Protein AF-A0A0P7L016-F1 (afdb_monomer_lite)

Sequence (96 aa):
MDKYIKKSVLVMLLMSLLLIMGACGSKNEDTSQEQKGTNDEKESTTTETTRIVTDSVGREVEVPTDPQRVIVDWDLGHVLAVGVVPVFNNKGHWIW

Radius of gyration: 24.99 Å; chains: 1; bounding box: 53×46×58 Å

Structure (mmCIF, N/CA/C/O backbone):
data_AF-A0A0P7L016-F1
#
_entry.id   AF-A0A0P7L016-F1
#
loop_
_atom_site.group_PDB
_atom_site.id
_atom_site.type_symbol
_atom_site.label_atom_id
_atom_site.label_alt_id
_atom_site.label_comp_id
_atom_site.label_asym_id
_atom_site.label_entity_id
_atom_site.label_seq_id
_atom_site.pdbx_PDB_ins_code
_atom_site.Cartn_x
_atom_site.Cartn_y
_atom_site.Cartn_z
_atom_site.occupancy
_atom_site.B_iso_or_equiv
_atom_site.auth_seq_id
_atom_site.auth_comp_id
_atom_site.auth_asym_id
_atom_site.auth_atom_id
_atom_site.pdbx_PDB_model_num
ATOM 1 N N . MET A 1 1 ? 17.432 35.659 38.675 1.00 51.84 1 MET A N 1
ATOM 2 C CA . MET A 1 1 ? 16.572 36.013 37.518 1.00 51.84 1 MET A CA 1
ATOM 3 C C . MET A 1 1 ? 15.967 34.771 36.849 1.00 51.84 1 MET A C 1
ATOM 5 O O . MET A 1 1 ? 14.937 34.872 36.194 1.00 51.84 1 MET A O 1
ATOM 9 N N . ASP A 1 2 ? 16.482 33.578 37.152 1.00 55.28 2 ASP A N 1
ATOM 10 C CA . ASP A 1 2 ? 16.073 32.287 36.565 1.00 55.28 2 ASP A CA 1
ATOM 11 C C . ASP A 1 2 ? 14.667 31.826 36.967 1.00 55.28 2 ASP A C 1
ATOM 13 O O . ASP A 1 2 ? 14.003 31.092 36.241 1.00 55.28 2 ASP A O 1
ATOM 17 N N . LYS A 1 3 ? 14.172 32.277 38.125 1.00 57.00 3 LYS A N 1
ATOM 18 C CA . LYS A 1 3 ? 12.843 31.912 38.644 1.00 57.00 3 LYS A CA 1
ATOM 19 C C . LYS A 1 3 ? 11.704 32.540 37.829 1.00 57.00 3 LYS A C 1
ATOM 21 O O . LYS A 1 3 ? 10.645 31.935 37.696 1.00 57.00 3 LYS A O 1
ATOM 26 N N . TYR A 1 4 ? 11.939 33.725 37.261 1.00 62.44 4 TYR A N 1
ATOM 27 C CA . TYR A 1 4 ? 10.982 34.438 36.410 1.00 62.44 4 TYR A CA 1
ATOM 28 C C . TYR A 1 4 ? 11.032 33.928 34.967 1.00 62.44 4 TYR A C 1
ATOM 30 O O . TYR A 1 4 ? 9.989 33.790 34.339 1.00 62.44 4 TYR A O 1
ATOM 38 N N . ILE A 1 5 ? 12.218 33.536 34.489 1.00 71.50 5 ILE A N 1
ATOM 39 C CA . ILE A 1 5 ? 12.406 32.907 33.173 1.00 71.50 5 ILE A CA 1
ATOM 40 C C . ILE A 1 5 ? 11.719 31.535 33.134 1.00 71.50 5 ILE A C 1
ATOM 42 O O . ILE A 1 5 ? 10.977 31.264 32.200 1.00 71.50 5 ILE A O 1
ATOM 46 N N . LYS A 1 6 ? 11.846 30.709 34.185 1.00 63.91 6 LYS A N 1
ATOM 47 C CA . LYS A 1 6 ? 11.133 29.418 34.284 1.00 63.91 6 LYS A CA 1
ATOM 48 C C . LYS A 1 6 ? 9.608 29.577 34.288 1.00 63.91 6 LYS A C 1
ATOM 50 O O . LYS A 1 6 ? 8.918 28.789 33.652 1.00 63.91 6 LYS A O 1
ATOM 55 N N . LYS A 1 7 ? 9.079 30.607 34.966 1.00 71.19 7 LYS A N 1
ATOM 56 C CA . LYS A 1 7 ? 7.642 30.934 34.932 1.00 71.19 7 LYS A CA 1
ATOM 57 C C . LYS A 1 7 ? 7.204 31.455 33.559 1.00 71.19 7 LYS A C 1
ATOM 59 O O . LYS A 1 7 ? 6.139 31.074 33.099 1.00 71.19 7 LYS A O 1
ATOM 64 N N . SER A 1 8 ? 8.033 32.263 32.899 1.00 74.00 8 SER A N 1
ATOM 65 C CA . SER A 1 8 ? 7.769 32.780 31.550 1.00 74.00 8 SER A CA 1
ATOM 66 C C . SER A 1 8 ? 7.750 31.661 30.500 1.00 74.00 8 SER A C 1
ATOM 68 O O . SER A 1 8 ? 6.814 31.570 29.713 1.00 74.00 8 SER A O 1
ATOM 70 N N . VAL A 1 9 ? 8.712 30.733 30.560 1.00 78.00 9 VAL A N 1
ATOM 71 C CA . VAL A 1 9 ? 8.767 29.550 29.682 1.00 78.00 9 VAL A CA 1
ATOM 72 C C . VAL A 1 9 ? 7.568 28.628 29.920 1.00 78.00 9 VAL A C 1
ATOM 74 O O . VAL A 1 9 ? 6.970 28.146 28.961 1.00 78.00 9 VAL A O 1
ATOM 77 N N . LEU A 1 10 ? 7.163 28.428 31.179 1.00 77.75 10 LEU A N 1
ATOM 78 C CA . LEU A 1 10 ? 5.996 27.609 31.513 1.00 77.75 10 LEU A CA 1
ATOM 79 C C . LEU A 1 10 ? 4.681 28.235 31.018 1.00 77.75 10 LEU A C 1
ATOM 81 O O . LEU A 1 10 ? 3.813 27.514 30.540 1.00 77.75 10 LEU A O 1
ATOM 85 N N . VAL A 1 11 ? 4.548 29.565 31.065 1.00 80.19 11 VAL A N 1
ATOM 86 C CA . VAL A 1 11 ? 3.377 30.279 30.522 1.00 80.19 11 VAL A CA 1
ATOM 87 C C . VAL A 1 11 ? 3.356 30.244 28.989 1.00 80.19 11 VAL A C 1
ATOM 89 O O . VAL A 1 11 ? 2.292 30.058 28.400 1.00 80.19 11 VAL A O 1
ATOM 92 N N . MET A 1 12 ? 4.514 30.359 28.333 1.00 78.38 12 MET A N 1
ATOM 93 C CA . MET A 1 12 ? 4.598 30.305 26.869 1.00 78.38 12 MET A CA 1
ATOM 94 C C . MET A 1 12 ? 4.255 28.911 26.317 1.00 78.38 12 MET A C 1
ATOM 96 O O . MET A 1 12 ? 3.544 28.805 25.320 1.00 78.38 12 MET A O 1
ATOM 100 N N . LEU A 1 13 ? 4.697 27.848 27.001 1.00 77.88 13 LEU A N 1
ATOM 101 C CA . LEU A 1 13 ? 4.381 26.457 26.652 1.00 77.88 13 LEU A CA 1
ATOM 102 C C . LEU A 1 13 ? 2.892 26.120 26.858 1.00 77.88 13 LEU A C 1
ATOM 104 O O . LEU A 1 13 ? 2.321 25.312 26.133 1.00 77.88 13 LEU A O 1
ATOM 108 N N . LEU A 1 14 ? 2.244 26.747 27.840 1.00 76.88 14 LEU A N 1
ATOM 109 C CA . LEU A 1 14 ? 0.820 26.539 28.108 1.00 76.88 14 LEU A CA 1
ATOM 110 C C . LEU A 1 14 ? -0.062 27.248 27.064 1.00 76.88 14 LEU A C 1
ATOM 112 O O . LEU A 1 14 ? -1.118 26.737 26.700 1.00 76.88 14 LEU A O 1
ATOM 116 N N . MET A 1 15 ? 0.401 28.380 26.521 1.00 72.50 15 MET A N 1
ATOM 117 C CA . MET A 1 15 ? -0.257 29.069 25.404 1.00 72.50 15 MET A CA 1
ATOM 118 C C . MET A 1 15 ? -0.156 28.296 24.086 1.00 72.50 15 MET A C 1
ATOM 120 O O . MET A 1 15 ? -1.153 28.190 23.373 1.00 72.50 15 MET A O 1
ATOM 124 N N . SER A 1 16 ? 1.003 27.711 23.764 1.00 70.06 16 SER A N 1
ATOM 125 C CA . SER A 1 16 ? 1.154 26.906 22.541 1.00 70.06 16 SER A CA 1
ATOM 126 C C . SER A 1 16 ? 0.286 25.643 22.552 1.00 70.06 16 SER A C 1
ATOM 128 O O . SER A 1 16 ? -0.192 25.228 21.497 1.00 70.06 16 SER A O 1
ATOM 130 N N . LEU A 1 17 ? 0.007 25.079 23.732 1.00 67.62 17 LEU A N 1
ATOM 131 C CA . LEU A 1 17 ? -0.869 23.915 23.887 1.00 67.62 17 LEU A CA 1
ATOM 132 C C . LEU A 1 17 ? -2.351 24.209 23.587 1.00 67.62 17 LEU A C 1
ATOM 134 O O . LEU A 1 17 ? -3.077 23.316 23.168 1.00 67.62 17 LEU A O 1
ATOM 138 N N . LEU A 1 18 ? -2.811 25.452 23.756 1.00 66.44 18 LEU A N 1
ATOM 139 C CA . LEU A 1 18 ? -4.193 25.840 23.435 1.00 66.44 18 LEU A CA 1
ATOM 140 C C . LEU A 1 18 ? -4.407 26.043 21.926 1.00 66.44 18 LEU A C 1
ATOM 142 O O . LEU A 1 18 ? -5.509 25.831 21.425 1.00 66.44 18 LEU A O 1
ATOM 146 N N . LEU A 1 19 ? -3.351 26.408 21.192 1.00 64.62 19 LEU A N 1
ATOM 147 C CA . LEU A 1 19 ? -3.399 26.626 19.741 1.00 64.62 19 LEU A CA 1
ATOM 148 C C . LEU A 1 19 ? -3.553 25.318 18.947 1.00 64.62 19 LEU A C 1
ATOM 150 O O . LEU A 1 19 ? -4.190 25.317 17.897 1.00 64.62 19 LEU A O 1
ATOM 154 N N . ILE A 1 20 ? -3.031 24.199 19.456 1.00 65.88 20 ILE A N 1
ATOM 155 C CA . ILE A 1 20 ? -3.142 22.885 18.797 1.00 65.88 20 ILE A CA 1
ATOM 156 C C . ILE A 1 20 ? -4.537 22.245 18.921 1.00 65.88 20 ILE A C 1
ATOM 158 O O . ILE A 1 20 ? -4.893 21.441 18.063 1.00 65.88 20 ILE A O 1
ATOM 162 N N . MET A 1 21 ? -5.370 22.631 19.900 1.00 59.84 21 MET A N 1
ATOM 163 C CA . MET A 1 21 ? -6.765 22.155 19.976 1.00 59.84 21 MET A CA 1
ATOM 164 C C . MET A 1 21 ? -7.693 22.812 18.937 1.00 59.84 21 MET A C 1
ATOM 166 O O . MET A 1 21 ? -8.707 22.221 18.578 1.00 59.84 21 MET A O 1
ATOM 170 N N . GLY A 1 22 ? -7.368 24.008 18.432 1.00 58.66 22 GLY A N 1
ATOM 171 C CA . GLY A 1 22 ? -8.227 24.754 17.499 1.00 58.66 22 GLY A CA 1
ATOM 172 C C . GLY A 1 22 ? -8.188 24.274 16.042 1.00 58.66 22 GLY A C 1
ATOM 173 O O . GLY A 1 22 ? -8.971 24.758 15.231 1.00 58.66 22 GLY A O 1
ATOM 174 N N . ALA A 1 23 ? -7.289 23.343 15.700 1.00 53.38 23 ALA A N 1
ATOM 175 C CA . ALA A 1 23 ? -7.100 22.851 14.330 1.00 53.38 23 ALA A CA 1
ATOM 176 C C . ALA A 1 23 ? -7.567 21.399 14.109 1.00 53.38 23 ALA A C 1
ATOM 178 O O . ALA A 1 23 ? -7.594 20.938 12.971 1.00 53.38 23 ALA A O 1
ATOM 179 N N . CYS A 1 24 ? -7.995 20.687 15.159 1.00 61.88 24 CYS A N 1
ATOM 180 C CA . CYS A 1 24 ? -8.669 19.391 15.031 1.00 61.88 24 CYS A CA 1
ATOM 181 C C . CYS A 1 24 ? -10.191 19.594 15.113 1.00 61.88 24 CYS A C 1
ATOM 183 O O . CYS A 1 24 ? -10.865 19.136 16.030 1.00 61.88 24 CYS A O 1
ATOM 185 N N . GLY A 1 25 ? -10.713 20.382 14.175 1.00 51.72 25 GLY A N 1
ATOM 186 C CA . GLY A 1 25 ? -12.135 20.655 13.997 1.00 51.72 25 GLY A CA 1
ATOM 187 C C . GLY A 1 25 ? -12.483 20.457 12.533 1.00 51.72 25 GLY A C 1
ATOM 188 O O . GLY A 1 25 ? -12.600 21.413 11.773 1.00 51.72 25 GLY A O 1
ATOM 189 N N . SER A 1 26 ? -12.560 19.199 12.115 1.00 48.53 26 SER A N 1
ATOM 190 C CA . SER A 1 26 ? -13.072 18.838 10.803 1.00 48.53 26 SER A CA 1
ATOM 191 C C . SER A 1 26 ? -14.566 19.139 10.709 1.00 48.53 26 SER A C 1
ATOM 193 O O . SER A 1 26 ? -15.316 18.791 11.620 1.00 48.53 26 SER A O 1
ATOM 195 N N . LYS A 1 27 ? -14.954 19.592 9.512 1.00 44.06 27 LYS A N 1
ATOM 196 C CA . LYS A 1 27 ? -16.224 19.298 8.834 1.00 44.06 27 LYS A CA 1
ATOM 197 C C . LYS A 1 27 ? -17.286 20.403 8.885 1.00 44.06 27 LYS A C 1
ATOM 199 O O . LYS A 1 27 ? -18.181 20.424 9.717 1.00 44.06 27 LYS A O 1
ATOM 204 N N . ASN A 1 28 ? -17.180 21.293 7.899 1.00 47.16 28 ASN A N 1
ATOM 205 C CA . ASN A 1 28 ? -18.319 21.996 7.326 1.00 47.16 28 ASN A CA 1
ATOM 206 C C . ASN A 1 28 ? -19.004 21.011 6.362 1.00 47.16 28 ASN A C 1
ATOM 208 O O . ASN A 1 28 ? -18.472 20.746 5.285 1.00 47.16 28 ASN A O 1
ATOM 212 N N . GLU A 1 29 ? -20.113 20.412 6.782 1.00 40.72 29 GLU A N 1
ATOM 213 C CA . GLU A 1 29 ? -21.060 19.746 5.889 1.00 40.72 29 GLU A CA 1
ATOM 214 C C . GLU A 1 29 ? -22.447 20.326 6.152 1.00 40.72 29 GLU A C 1
ATOM 216 O O . GLU A 1 29 ? -22.829 20.611 7.289 1.00 40.72 29 GLU A O 1
ATOM 221 N N . ASP A 1 30 ? -23.127 20.550 5.037 1.00 40.03 30 ASP A N 1
ATOM 222 C CA . ASP A 1 30 ? -24.411 21.195 4.876 1.00 40.03 30 ASP A CA 1
ATOM 223 C C . ASP A 1 30 ? -25.525 20.684 5.794 1.00 40.03 30 ASP A C 1
ATOM 225 O O . ASP A 1 30 ? -25.611 19.533 6.217 1.00 40.03 30 ASP A O 1
ATOM 229 N N . THR A 1 31 ? -26.452 21.608 6.003 1.00 41.59 31 THR A N 1
ATOM 230 C CA . THR A 1 31 ? -27.798 21.408 6.533 1.00 41.59 31 THR A CA 1
ATOM 231 C C . THR A 1 31 ? -28.512 20.226 5.865 1.00 41.59 31 THR A C 1
ATOM 233 O O . THR A 1 31 ? -28.675 20.239 4.648 1.00 41.59 31 THR A O 1
ATOM 236 N N . SER A 1 32 ? -29.053 19.284 6.653 1.00 36.00 32 SER A N 1
ATOM 237 C CA . SER A 1 32 ? -30.486 18.904 6.619 1.00 36.00 32 SER A CA 1
ATOM 238 C C . SER A 1 32 ? -30.853 17.760 7.582 1.00 36.00 32 SER A C 1
ATOM 240 O O . SER A 1 32 ? -30.361 16.647 7.470 1.00 36.00 32 SER A O 1
ATOM 242 N N . GLN A 1 33 ? -31.788 18.088 8.481 1.00 38.41 33 GLN A N 1
ATOM 24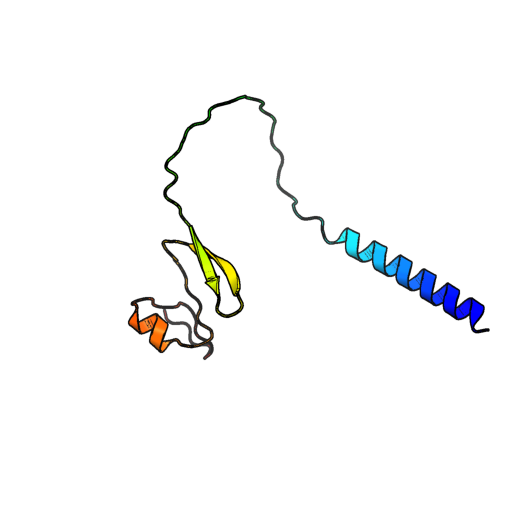3 C CA . GLN A 1 33 ? -32.942 17.303 8.955 1.00 38.41 33 GLN A CA 1
ATOM 244 C C . GLN A 1 33 ? -32.770 15.859 9.480 1.00 38.41 33 GLN A C 1
ATOM 246 O O . GLN A 1 33 ? -32.674 14.884 8.747 1.00 38.41 33 GLN A O 1
ATOM 251 N N . GLU A 1 34 ? -32.888 15.767 10.806 1.00 42.72 34 GLU A N 1
ATOM 252 C CA . GLU A 1 34 ? -33.749 14.869 11.594 1.00 42.72 34 GLU A CA 1
ATOM 253 C C . GLU A 1 34 ? -34.551 13.775 10.854 1.00 42.72 34 GLU A C 1
ATOM 255 O O . GLU A 1 34 ? -35.503 14.079 10.141 1.00 42.72 34 GLU A O 1
ATOM 260 N N . GLN A 1 35 ? -34.285 12.498 11.176 1.00 35.78 35 GLN A N 1
ATOM 261 C CA . GLN A 1 35 ? -35.354 11.540 11.491 1.00 35.78 35 GLN A CA 1
ATOM 262 C C . GLN A 1 35 ? -34.853 10.350 12.332 1.00 35.78 35 GLN A C 1
ATOM 264 O O . GLN A 1 35 ? -33.859 9.696 12.032 1.00 35.78 35 GLN A O 1
ATOM 269 N N . LYS A 1 36 ? -35.601 10.080 13.401 1.00 45.12 36 LYS A N 1
ATOM 270 C CA . LYS A 1 36 ? -35.481 8.983 14.368 1.00 45.12 36 LYS A CA 1
ATOM 271 C C . LYS A 1 36 ? -36.176 7.710 13.846 1.00 45.12 36 LYS A C 1
ATOM 273 O O . LYS A 1 36 ? -37.316 7.795 13.406 1.00 45.12 36 LYS A O 1
ATOM 278 N N . GLY A 1 37 ? -35.552 6.538 14.013 1.00 34.22 37 GLY A N 1
ATOM 279 C CA . GLY A 1 37 ? -36.161 5.196 13.864 1.00 34.22 37 GLY A CA 1
ATOM 280 C C . GLY A 1 37 ? -35.079 4.106 13.927 1.00 34.22 37 GLY A C 1
ATOM 281 O O . GLY A 1 37 ? -34.225 4.067 13.058 1.00 34.22 37 GLY A O 1
ATOM 282 N N . THR A 1 38 ? -34.835 3.475 15.084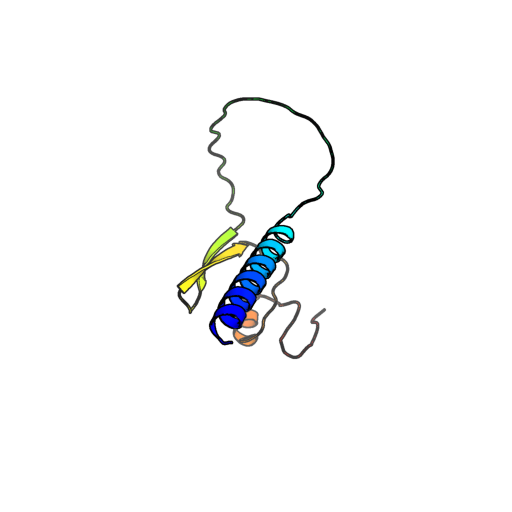 1.00 36.53 38 THR A N 1
ATOM 283 C CA . THR A 1 38 ? -35.347 2.156 15.542 1.00 36.53 38 THR A CA 1
ATOM 284 C C . THR A 1 38 ? -35.093 0.983 14.586 1.00 36.53 38 THR A C 1
ATOM 286 O O . THR A 1 38 ? -35.700 0.926 13.528 1.00 36.53 38 THR A O 1
ATOM 289 N N . ASN A 1 39 ? -34.238 0.067 15.070 1.00 47.50 39 ASN A N 1
ATOM 290 C CA . ASN A 1 39 ? -34.077 -1.366 14.791 1.00 47.50 39 ASN A CA 1
ATOM 291 C C . ASN A 1 39 ? -34.450 -1.897 13.403 1.00 47.50 39 ASN A C 1
ATOM 293 O O . ASN A 1 39 ? -35.625 -2.056 13.107 1.00 47.50 39 ASN A O 1
ATOM 297 N N . ASP A 1 40 ? -33.436 -2.393 12.694 1.00 36.88 40 ASP A N 1
ATOM 298 C CA . ASP A 1 40 ? -33.481 -3.754 12.160 1.00 36.88 40 ASP A CA 1
ATOM 299 C C . ASP A 1 40 ? -32.052 -4.296 12.025 1.00 36.88 40 ASP A C 1
ATOM 301 O O . ASP A 1 40 ? -31.230 -3.795 11.254 1.00 36.88 40 ASP A O 1
ATOM 305 N N . GLU A 1 41 ? -31.760 -5.321 12.824 1.00 51.72 41 GLU A N 1
ATOM 306 C CA . GLU A 1 41 ? -30.617 -6.216 12.679 1.00 51.72 41 GLU A CA 1
ATOM 307 C C . GLU A 1 41 ? -30.840 -7.028 11.403 1.00 51.72 41 GLU A C 1
ATOM 309 O O . GLU A 1 41 ? -31.380 -8.131 11.402 1.00 51.72 41 GLU A O 1
ATOM 314 N N . LYS A 1 42 ? -30.489 -6.421 10.271 1.00 39.78 42 LYS A N 1
ATOM 315 C CA . LYS A 1 42 ? -30.361 -7.128 9.009 1.00 39.78 42 LYS A CA 1
ATOM 316 C C . LYS A 1 42 ? -28.899 -7.503 8.880 1.00 39.78 42 LYS A C 1
ATOM 318 O O . LYS A 1 42 ? -28.069 -6.651 8.565 1.00 39.78 42 LYS A O 1
ATOM 323 N N . GLU A 1 43 ? -28.611 -8.778 9.124 1.00 49.75 43 GLU A N 1
ATOM 324 C CA . GLU A 1 43 ? -27.418 -9.470 8.644 1.00 49.75 43 GLU A CA 1
ATOM 325 C C . GLU A 1 43 ? -27.387 -9.330 7.114 1.00 49.75 43 GLU A C 1
ATOM 327 O O . GLU A 1 43 ? -27.870 -10.153 6.340 1.00 49.75 43 GLU A O 1
ATOM 332 N N . SER A 1 44 ? -26.921 -8.168 6.673 1.00 40.75 44 SER A N 1
ATOM 333 C CA . SER A 1 44 ? -26.513 -7.928 5.312 1.00 40.75 44 SER A CA 1
ATOM 334 C C . SER A 1 44 ? -25.203 -8.675 5.190 1.00 40.75 44 SER A C 1
ATOM 336 O O . SER A 1 44 ? -24.220 -8.303 5.831 1.00 40.75 44 SER A O 1
ATOM 338 N N . THR A 1 45 ? -25.181 -9.731 4.380 1.00 48.72 45 THR A N 1
ATOM 339 C CA . THR A 1 45 ? -23.947 -10.219 3.767 1.00 48.72 45 THR A CA 1
ATOM 340 C C . THR A 1 45 ? -23.411 -9.085 2.895 1.00 48.72 45 THR A C 1
ATOM 342 O O . THR A 1 45 ? -23.577 -9.059 1.677 1.00 48.72 45 THR A O 1
ATOM 345 N N . THR A 1 46 ? -22.854 -8.072 3.549 1.00 54.09 46 THR A N 1
ATOM 346 C CA . THR A 1 46 ? -22.137 -6.981 2.925 1.00 54.09 46 THR A CA 1
ATOM 347 C C . THR A 1 46 ? -20.920 -7.649 2.333 1.00 54.09 46 THR A C 1
ATOM 349 O O . THR A 1 46 ? -20.062 -8.141 3.058 1.00 54.09 46 THR A O 1
ATOM 352 N N . THR A 1 47 ? -20.904 -7.773 1.010 1.00 61.75 47 THR A N 1
ATOM 353 C CA . THR A 1 47 ? -19.709 -8.177 0.281 1.00 61.75 47 THR A CA 1
ATOM 354 C C . THR A 1 47 ? -18.593 -7.260 0.760 1.00 61.75 47 THR A C 1
ATOM 356 O O . THR A 1 47 ? -18.668 -6.057 0.516 1.00 61.75 47 THR A O 1
ATOM 359 N N . GLU A 1 48 ? -17.642 -7.790 1.533 1.00 65.25 48 GLU A N 1
ATOM 360 C CA . GLU A 1 48 ? -16.594 -6.967 2.126 1.00 65.25 48 GLU A CA 1
ATOM 361 C C . GLU A 1 48 ? -15.810 -6.302 0.990 1.00 65.25 48 GLU A C 1
ATOM 363 O O . GLU A 1 48 ? -15.086 -6.932 0.212 1.00 65.25 48 GLU A O 1
ATOM 368 N N . THR A 1 49 ? -16.036 -5.000 0.836 1.00 85.88 49 THR A N 1
ATOM 369 C CA . THR A 1 4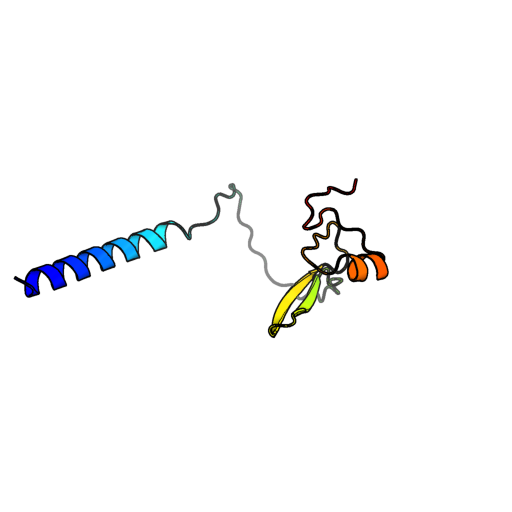9 ? -15.403 -4.156 -0.183 1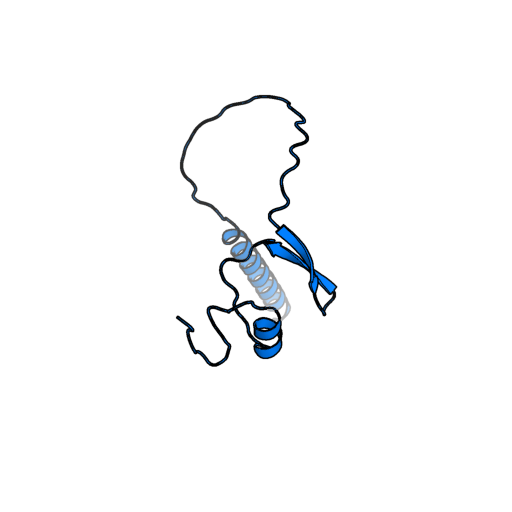.00 85.88 49 THR A CA 1
ATOM 370 C C . THR A 1 49 ? -13.922 -3.938 0.092 1.00 85.88 49 THR A C 1
ATOM 372 O O . THR A 1 49 ? -13.194 -3.440 -0.769 1.00 85.88 49 THR A O 1
ATOM 375 N N . THR A 1 50 ? -13.476 -4.312 1.285 1.00 92.25 50 THR A N 1
ATOM 376 C CA . THR A 1 50 ? -12.135 -4.122 1.805 1.00 92.25 50 THR A CA 1
ATOM 377 C C . THR A 1 50 ? -11.706 -5.351 2.600 1.00 92.25 50 THR A C 1
ATOM 379 O O . THR A 1 50 ? -12.526 -6.114 3.096 1.00 92.25 50 THR A O 1
ATOM 382 N N . ARG A 1 51 ? -10.395 -5.555 2.700 1.00 93.06 51 ARG A N 1
ATOM 383 C CA . ARG A 1 51 ? -9.751 -6.612 3.480 1.00 93.06 51 ARG A CA 1
ATOM 384 C C . ARG A 1 51 ? -8.657 -6.009 4.347 1.00 93.06 51 ARG A C 1
ATOM 386 O O . ARG A 1 51 ? -7.947 -5.110 3.900 1.00 93.06 51 ARG A O 1
ATOM 393 N N . ILE A 1 52 ? -8.475 -6.531 5.554 1.00 95.00 52 ILE A N 1
ATOM 394 C CA . ILE A 1 52 ? -7.359 -6.136 6.416 1.00 95.00 52 ILE A CA 1
ATOM 395 C C . ILE A 1 52 ? -6.115 -6.947 6.046 1.00 95.00 52 ILE A C 1
ATOM 397 O O . ILE A 1 52 ? -6.161 -8.172 5.929 1.00 95.00 52 ILE A O 1
ATOM 401 N N . VAL A 1 53 ? -4.996 -6.257 5.850 1.00 93.94 53 VAL A N 1
ATOM 402 C CA . VAL A 1 53 ? -3.683 -6.844 5.574 1.00 93.94 53 VAL A CA 1
ATOM 403 C C . VAL A 1 53 ? -2.688 -6.308 6.595 1.00 93.94 53 VAL A C 1
ATOM 405 O O . VAL A 1 53 ? -2.613 -5.102 6.815 1.00 93.94 53 VAL A O 1
ATOM 408 N N . THR A 1 54 ? -1.900 -7.191 7.200 1.00 96.38 54 THR A N 1
ATOM 409 C CA . THR A 1 54 ? -0.775 -6.792 8.050 1.00 96.38 54 THR A CA 1
ATOM 410 C C . THR A 1 54 ? 0.452 -6.513 7.186 1.00 96.38 54 THR A C 1
ATOM 412 O O . THR A 1 54 ? 0.860 -7.362 6.392 1.00 96.38 54 THR A O 1
ATOM 415 N N . ASP A 1 55 ? 1.039 -5.326 7.321 1.00 92.81 55 ASP A N 1
ATOM 416 C CA . ASP A 1 55 ? 2.257 -4.958 6.602 1.00 92.81 55 ASP A CA 1
ATOM 417 C C . ASP A 1 55 ? 3.524 -5.582 7.217 1.00 92.81 55 ASP A C 1
ATOM 419 O O . ASP A 1 55 ? 3.496 -6.235 8.262 1.00 92.81 55 ASP A O 1
ATOM 423 N N . SER A 1 56 ? 4.673 -5.368 6.571 1.00 91.81 56 SER A N 1
ATOM 424 C CA . SER A 1 56 ? 5.965 -5.907 7.021 1.00 91.81 56 SER A CA 1
ATOM 425 C C . SER A 1 56 ? 6.441 -5.365 8.375 1.00 91.81 56 SER A C 1
ATOM 427 O O . SER A 1 56 ? 7.356 -5.936 8.967 1.00 91.81 56 SER A O 1
ATOM 429 N N . VAL A 1 57 ? 5.838 -4.282 8.870 1.00 95.88 57 VAL A N 1
ATOM 430 C CA . VAL A 1 57 ? 6.154 -3.641 10.155 1.00 95.88 57 VAL A CA 1
ATOM 431 C C . VAL A 1 57 ? 5.096 -3.991 11.219 1.00 95.88 57 VAL A C 1
ATOM 433 O O . VAL A 1 57 ? 5.191 -3.542 12.359 1.00 95.88 57 VAL A O 1
ATOM 436 N N . GLY A 1 58 ? 4.109 -4.833 10.888 1.00 95.56 58 GLY A N 1
ATOM 437 C CA . GLY A 1 58 ? 3.077 -5.303 11.813 1.00 95.56 58 GLY A CA 1
ATOM 438 C C . GLY A 1 58 ? 1.861 -4.383 11.941 1.00 95.56 58 GLY A C 1
ATOM 439 O O . GLY A 1 58 ? 1.093 -4.530 12.890 1.00 95.56 58 GLY A O 1
ATOM 440 N N . ARG A 1 59 ? 1.672 -3.423 11.030 1.00 96.12 59 ARG A N 1
ATOM 441 C CA . ARG A 1 59 ? 0.497 -2.539 11.023 1.00 96.12 59 ARG A CA 1
ATOM 442 C C . ARG A 1 59 ? -0.635 -3.171 10.229 1.00 96.12 59 ARG A C 1
ATOM 444 O O . ARG A 1 59 ? -0.406 -3.696 9.145 1.00 96.12 59 ARG A O 1
ATOM 451 N N . GLU A 1 60 ? -1.853 -3.064 10.736 1.00 97.19 60 GLU A N 1
ATOM 452 C CA . GLU A 1 60 ? -3.058 -3.457 10.009 1.00 97.19 60 GLU A CA 1
ATOM 453 C C . GLU A 1 60 ? -3.491 -2.334 9.065 1.00 97.19 60 GLU A C 1
ATOM 455 O O . GLU A 1 60 ? -3.620 -1.176 9.468 1.00 97.19 60 GLU A O 1
ATOM 460 N N . VAL A 1 61 ? -3.686 -2.676 7.794 1.00 94.56 61 VAL A N 1
ATOM 461 C CA . VAL A 1 61 ? -4.083 -1.744 6.740 1.00 94.56 61 VAL A CA 1
ATOM 462 C C . VAL A 1 61 ? -5.300 -2.301 6.024 1.00 94.56 61 VAL A C 1
ATOM 464 O O . VAL A 1 61 ? -5.314 -3.452 5.595 1.00 94.56 61 VAL A O 1
ATOM 467 N N . GLU A 1 62 ? -6.317 -1.464 5.873 1.00 94.56 62 GLU A N 1
ATOM 468 C CA . GLU A 1 62 ? -7.502 -1.781 5.092 1.00 94.56 62 GLU A CA 1
ATOM 469 C C . GLU A 1 62 ? -7.224 -1.562 3.598 1.00 94.56 62 GLU A C 1
ATOM 471 O O . GLU A 1 62 ? -6.835 -0.475 3.166 1.00 94.56 62 GLU A O 1
ATOM 476 N N . VAL A 1 63 ? -7.396 -2.614 2.802 1.00 93.31 63 VAL A N 1
ATOM 477 C CA . VAL A 1 63 ? -7.111 -2.639 1.365 1.00 93.31 63 VAL A CA 1
ATOM 478 C C . VAL A 1 63 ? -8.388 -2.998 0.609 1.00 93.31 63 VAL A C 1
ATOM 480 O O . VAL A 1 63 ? -8.970 -4.039 0.898 1.00 93.31 63 VAL A O 1
ATOM 483 N N . PRO A 1 64 ? -8.825 -2.210 -0.385 1.00 92.38 64 PRO A N 1
ATOM 484 C CA . PRO A 1 64 ? -9.973 -2.562 -1.216 1.00 92.38 64 PRO A CA 1
ATOM 485 C C . PRO A 1 64 ? -9.799 -3.909 -1.925 1.00 92.38 64 PRO A C 1
ATOM 487 O O . PRO A 1 64 ? -8.712 -4.224 -2.415 1.00 92.38 64 PRO A O 1
ATOM 490 N N . THR A 1 65 ? -10.879 -4.684 -2.018 1.00 91.25 65 THR A N 1
ATOM 491 C CA . THR A 1 65 ? -10.896 -5.968 -2.739 1.00 91.25 65 THR A CA 1
ATOM 492 C C . THR A 1 65 ? -10.682 -5.767 -4.246 1.00 91.25 65 THR A C 1
ATOM 494 O O . THR A 1 65 ? -10.043 -6.599 -4.885 1.00 91.25 65 THR A O 1
ATOM 497 N N . ASP A 1 66 ? -11.145 -4.634 -4.789 1.00 90.12 66 ASP A N 1
ATOM 498 C CA . ASP A 1 66 ? -10.961 -4.225 -6.188 1.00 90.12 66 ASP A CA 1
ATOM 499 C C . ASP A 1 66 ? -10.353 -2.803 -6.294 1.00 90.12 66 ASP A C 1
ATOM 501 O O . ASP A 1 66 ? -11.076 -1.798 -6.296 1.00 90.12 66 ASP A O 1
ATOM 505 N N . PRO A 1 67 ? -9.012 -2.671 -6.311 1.00 88.81 67 PRO A N 1
ATOM 506 C CA . PRO A 1 67 ? -8.346 -1.373 -6.351 1.00 88.81 67 PRO A CA 1
ATOM 507 C C . PRO A 1 67 ? -8.357 -0.759 -7.761 1.00 88.81 67 PRO A C 1
ATOM 509 O O . PRO A 1 67 ? -7.707 -1.246 -8.678 1.00 88.81 67 PRO A O 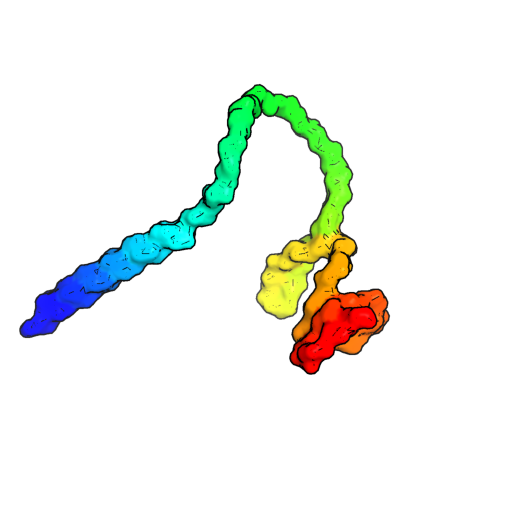1
ATOM 512 N N . GLN A 1 68 ? -9.009 0.398 -7.908 1.00 90.00 68 GLN A N 1
ATOM 513 C CA . GLN A 1 68 ? -9.098 1.121 -9.189 1.00 90.00 68 GLN A CA 1
ATOM 514 C C . GLN A 1 68 ? -7.814 1.866 -9.578 1.00 90.00 68 GLN A C 1
ATOM 516 O O . GLN A 1 68 ? -7.589 2.183 -10.744 1.00 90.00 68 GLN A O 1
ATOM 521 N N . ARG A 1 69 ? -6.984 2.220 -8.592 1.00 89.00 69 ARG A N 1
ATOM 522 C CA . ARG A 1 69 ? -5.728 2.944 -8.803 1.00 89.00 69 ARG A CA 1
ATOM 523 C C . ARG A 1 69 ? -4.692 2.467 -7.807 1.00 89.00 69 ARG A C 1
ATOM 525 O O . ARG A 1 69 ? -4.903 2.568 -6.601 1.00 89.00 69 ARG A O 1
ATOM 532 N N . VAL A 1 70 ? -3.561 2.007 -8.325 1.00 89.81 70 VAL A N 1
ATOM 533 C CA . VAL A 1 70 ? -2.434 1.535 -7.521 1.00 89.81 70 VAL A CA 1
ATOM 534 C C . VAL A 1 70 ? -1.234 2.434 -7.787 1.00 89.81 70 VAL A C 1
ATOM 536 O O . VAL A 1 70 ? -0.924 2.751 -8.936 1.00 89.81 70 VAL A O 1
ATOM 539 N N . ILE A 1 71 ? -0.586 2.878 -6.714 1.00 90.12 71 ILE A N 1
ATOM 540 C CA . ILE A 1 71 ? 0.647 3.665 -6.752 1.00 90.12 71 ILE A CA 1
ATOM 541 C C . ILE A 1 71 ? 1.731 2.809 -6.117 1.00 90.12 71 ILE A C 1
ATOM 543 O O . ILE A 1 71 ? 1.519 2.246 -5.043 1.00 90.12 71 ILE A O 1
ATOM 547 N N . VAL A 1 72 ? 2.876 2.706 -6.784 1.00 90.19 72 VAL A N 1
ATOM 548 C CA . VAL A 1 72 ? 3.966 1.838 -6.341 1.00 90.19 72 VAL A CA 1
ATOM 549 C C . VAL A 1 72 ? 5.220 2.671 -6.155 1.00 90.19 72 VAL A C 1
ATOM 551 O O . VAL A 1 72 ? 5.735 3.261 -7.107 1.00 90.19 72 VAL A O 1
ATOM 554 N N . ASP A 1 73 ? 5.707 2.710 -4.918 1.00 87.25 73 ASP A N 1
ATOM 555 C CA . ASP A 1 73 ? 6.996 3.316 -4.608 1.00 87.25 73 ASP A CA 1
ATOM 556 C C . ASP A 1 73 ? 8.126 2.370 -5.048 1.00 87.25 73 ASP A C 1
ATOM 558 O O . ASP A 1 73 ? 8.876 2.680 -5.975 1.00 87.25 73 ASP A O 1
ATOM 562 N N . TRP A 1 74 ? 8.183 1.165 -4.469 1.00 85.19 74 TRP A N 1
ATOM 563 C CA . TRP A 1 74 ? 9.203 0.140 -4.732 1.00 85.19 74 TRP A CA 1
ATOM 564 C C . TRP A 1 74 ? 8.593 -1.170 -5.252 1.00 85.19 74 TRP A C 1
ATOM 566 O O . TRP A 1 74 ? 7.401 -1.408 -5.110 1.00 85.19 74 TRP A O 1
ATOM 576 N N . ASP A 1 75 ? 9.420 -2.023 -5.866 1.00 86.50 75 ASP A N 1
ATOM 577 C CA . ASP A 1 75 ? 9.027 -3.359 -6.347 1.00 86.50 75 ASP A CA 1
ATOM 578 C C . ASP A 1 75 ? 7.974 -3.399 -7.467 1.00 86.50 75 ASP A C 1
ATOM 580 O O . ASP A 1 75 ? 7.177 -4.332 -7.568 1.00 86.50 75 ASP A 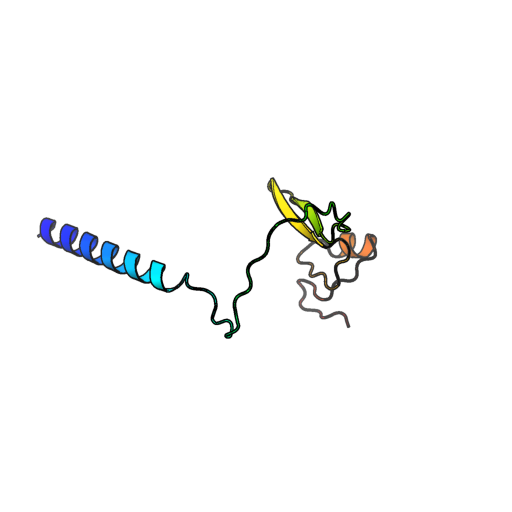O 1
ATOM 584 N N . LEU A 1 76 ? 8.044 -2.443 -8.401 1.00 87.62 76 LEU A N 1
ATOM 585 C CA . LEU A 1 76 ? 7.188 -2.409 -9.596 1.00 87.62 76 LEU A CA 1
ATOM 586 C C . LEU A 1 76 ? 7.135 -3.756 -10.341 1.00 87.62 76 LEU A C 1
ATOM 588 O O . LEU A 1 76 ? 6.071 -4.157 -10.799 1.00 87.62 76 LEU A O 1
ATOM 592 N N . GLY A 1 77 ? 8.256 -4.479 -10.430 1.00 87.88 77 GLY A N 1
ATOM 593 C CA . GLY A 1 77 ? 8.305 -5.788 -11.091 1.00 87.88 77 GLY A CA 1
ATOM 594 C C . GLY A 1 77 ? 7.377 -6.828 -10.454 1.00 87.88 77 GLY A C 1
ATOM 595 O O . GLY A 1 77 ? 6.696 -7.553 -11.173 1.00 87.88 77 GLY A O 1
ATOM 596 N N . HIS A 1 78 ? 7.293 -6.863 -9.122 1.00 90.50 78 HIS A N 1
ATOM 597 C CA . HIS A 1 78 ? 6.407 -7.781 -8.404 1.00 90.50 78 HIS A CA 1
ATOM 598 C C . HIS A 1 78 ? 4.935 -7.421 -8.621 1.00 90.50 78 HIS A C 1
ATOM 600 O O . HIS A 1 78 ? 4.110 -8.306 -8.836 1.00 90.50 78 HIS A O 1
ATOM 606 N N . VAL A 1 79 ? 4.616 -6.124 -8.630 1.00 89.88 79 VAL A N 1
ATOM 607 C CA . VAL A 1 79 ? 3.249 -5.635 -8.868 1.00 89.88 79 VAL A CA 1
ATOM 608 C C . VAL A 1 79 ? 2.793 -5.938 -10.300 1.00 89.88 79 VAL A C 1
ATOM 610 O O . VAL A 1 79 ? 1.676 -6.409 -10.510 1.00 89.88 79 VAL A O 1
ATOM 613 N N . LEU A 1 80 ? 3.680 -5.772 -11.284 1.00 90.44 80 LEU A N 1
ATOM 614 C CA . LEU A 1 80 ? 3.391 -6.128 -12.675 1.00 90.44 80 LEU A CA 1
ATOM 615 C C . LEU A 1 80 ? 3.240 -7.644 -12.871 1.00 90.44 80 LEU A C 1
ATOM 617 O O . LEU A 1 80 ? 2.396 -8.075 -13.654 1.00 90.44 80 LEU A O 1
ATOM 621 N N . ALA A 1 81 ? 4.015 -8.461 -12.149 1.00 91.38 81 ALA A N 1
ATOM 622 C CA . ALA A 1 81 ? 3.944 -9.920 -12.247 1.00 91.38 81 ALA A CA 1
ATOM 623 C C . ALA A 1 81 ? 2.590 -10.490 -11.789 1.00 91.38 81 ALA A C 1
ATOM 625 O O . ALA A 1 81 ? 2.156 -11.517 -12.307 1.00 91.38 81 ALA A O 1
ATOM 626 N N . VAL A 1 82 ? 1.906 -9.816 -10.857 1.00 89.06 82 VAL A N 1
ATOM 627 C CA . VAL A 1 82 ? 0.551 -10.187 -10.407 1.00 89.06 82 VAL A CA 1
ATOM 628 C C . VAL A 1 82 ? -0.563 -9.574 -11.269 1.00 89.06 82 VAL A C 1
ATOM 630 O O . VAL A 1 82 ? -1.737 -9.698 -10.931 1.00 89.06 82 VAL A O 1
ATOM 633 N N . GLY A 1 83 ? -0.215 -8.930 -12.389 1.00 87.12 83 GLY A N 1
ATOM 634 C CA . GLY A 1 83 ? -1.170 -8.383 -13.357 1.00 87.12 83 GLY A CA 1
ATOM 635 C C . GLY A 1 83 ? -1.760 -7.021 -12.984 1.00 87.12 83 GLY A C 1
ATOM 636 O O . GLY A 1 83 ? -2.713 -6.579 -13.621 1.00 87.12 83 GLY A O 1
ATOM 637 N N . VAL A 1 84 ? -1.208 -6.340 -11.977 1.00 87.62 84 VAL A N 1
ATOM 638 C CA . VAL A 1 84 ? -1.662 -5.009 -11.561 1.00 87.62 84 VAL A CA 1
ATOM 639 C C . VAL A 1 84 ? -0.836 -3.946 -12.284 1.00 87.62 84 VAL A C 1
ATOM 641 O O . VAL A 1 84 ? 0.387 -3.907 -12.150 1.00 87.62 84 VAL A O 1
ATOM 644 N N . VAL A 1 85 ? -1.497 -3.059 -13.033 1.00 88.81 85 VAL A N 1
ATOM 645 C CA . VAL A 1 85 ? -0.847 -1.923 -13.708 1.00 88.81 85 VAL A CA 1
ATOM 646 C C . VAL A 1 85 ? -1.013 -0.665 -12.851 1.00 88.81 85 VAL A C 1
ATOM 648 O O . VAL A 1 85 ? -2.136 -0.186 -12.686 1.00 88.81 85 VAL A O 1
ATOM 651 N N . PRO A 1 86 ? 0.071 -0.119 -12.273 1.00 86.81 86 PRO A N 1
ATOM 652 C CA . PRO A 1 86 ? -0.022 1.080 -11.456 1.00 86.81 86 PRO A CA 1
ATOM 653 C C . PRO A 1 86 ? -0.089 2.353 -12.303 1.00 86.81 86 PRO A C 1
ATOM 655 O O . PRO A 1 86 ? 0.519 2.446 -13.366 1.00 86.81 86 PRO A O 1
ATOM 658 N N . VAL A 1 87 ? -0.776 3.368 -11.778 1.00 86.88 87 VAL A N 1
ATOM 659 C CA . VAL A 1 87 ? -0.937 4.684 -12.430 1.00 86.88 87 VAL A CA 1
ATOM 660 C C . VAL A 1 87 ? 0.344 5.522 -12.318 1.00 86.88 87 VAL A C 1
ATOM 662 O O . VAL A 1 87 ? 0.616 6.392 -13.145 1.00 86.88 87 VAL A O 1
ATOM 665 N N . PHE A 1 88 ? 1.145 5.261 -11.282 1.00 79.06 88 PHE A N 1
ATOM 666 C CA . PHE A 1 88 ? 2.352 6.016 -10.971 1.00 79.06 88 PHE A CA 1
ATOM 667 C C . PHE A 1 88 ? 3.451 5.108 -10.414 1.00 79.06 88 PHE A C 1
ATOM 669 O O . PHE A 1 88 ? 3.179 4.198 -9.624 1.00 79.06 88 PHE A O 1
ATOM 676 N N . ASN A 1 89 ? 4.697 5.403 -10.792 1.00 74.69 89 ASN A N 1
ATOM 677 C CA . ASN A 1 89 ? 5.902 4.798 -10.232 1.00 74.69 89 ASN A CA 1
ATOM 678 C C . ASN A 1 89 ? 6.871 5.872 -9.703 1.00 74.69 89 ASN A C 1
ATOM 680 O O . ASN A 1 89 ? 6.860 7.012 -10.167 1.00 74.69 89 ASN A O 1
ATOM 684 N N . ASN A 1 90 ? 7.755 5.498 -8.770 1.00 67.31 90 ASN A N 1
ATOM 685 C CA . ASN A 1 90 ? 8.765 6.389 -8.169 1.00 67.31 90 ASN A CA 1
ATOM 686 C C . ASN A 1 90 ? 9.642 7.129 -9.210 1.00 67.31 90 ASN A C 1
ATOM 688 O O . ASN A 1 90 ? 10.064 8.258 -8.977 1.00 67.31 90 ASN A O 1
ATOM 692 N N . LYS A 1 91 ? 9.829 6.588 -10.424 1.00 62.59 91 LYS A N 1
ATOM 693 C CA . LYS A 1 91 ? 10.592 7.265 -11.492 1.00 62.59 91 LYS A CA 1
ATOM 694 C C . LYS A 1 91 ? 9.844 8.416 -12.182 1.00 62.59 91 LYS A C 1
ATOM 696 O O . LYS A 1 91 ? 10.345 8.946 -13.173 1.00 62.59 91 LYS A O 1
ATOM 701 N N . GLY A 1 92 ? 8.677 8.821 -11.676 1.00 60.25 92 GLY A N 1
ATOM 702 C CA . GLY A 1 92 ? 7.932 9.979 -12.172 1.00 60.25 92 GLY A CA 1
ATOM 703 C C . GLY A 1 92 ? 7.289 9.757 -13.541 1.00 60.25 92 GLY A C 1
ATOM 704 O O . GLY A 1 92 ? 6.973 10.725 -14.231 1.00 60.25 92 GLY A O 1
ATOM 705 N N . HIS A 1 93 ? 7.113 8.499 -13.954 1.00 62.88 93 HIS A N 1
ATOM 706 C CA . HIS A 1 93 ? 6.501 8.165 -15.234 1.00 62.88 93 HIS A CA 1
ATOM 707 C C . HIS A 1 93 ? 5.025 7.809 -15.030 1.00 62.88 93 HIS A C 1
ATOM 709 O O . HIS A 1 93 ? 4.707 6.795 -14.406 1.00 62.88 93 HIS A O 1
ATOM 715 N N . TRP A 1 94 ? 4.135 8.652 -15.555 1.00 59.88 94 TRP A N 1
ATOM 716 C CA . TRP A 1 94 ? 2.706 8.361 -15.664 1.00 59.88 94 TRP A CA 1
ATOM 717 C C . TRP A 1 94 ? 2.505 7.337 -16.776 1.00 59.88 94 TRP A C 1
ATOM 719 O O . TRP A 1 94 ? 2.896 7.588 -17.916 1.00 59.88 94 TRP A O 1
ATOM 729 N N . ILE A 1 95 ? 1.938 6.183 -16.438 1.00 62.66 95 ILE A N 1
ATOM 730 C CA . ILE A 1 95 ? 1.620 5.138 -17.411 1.00 62.66 95 ILE A CA 1
ATOM 731 C C . ILE A 1 95 ? 0.144 5.346 -17.766 1.00 62.66 95 ILE A C 1
ATOM 733 O O . ILE A 1 95 ? -0.722 5.094 -16.929 1.00 62.66 95 ILE A O 1
ATOM 737 N N . TRP A 1 96 ? -0.111 5.918 -18.944 1.00 50.03 96 TRP A N 1
ATOM 738 C CA . TRP A 1 96 ? -1.454 6.112 -19.503 1.00 50.03 96 TRP A CA 1
ATOM 739 C C . TRP A 1 96 ? -1.805 4.962 -20.440 1.00 50.03 96 TRP A C 1
ATOM 741 O O . TRP A 1 96 ? -0.908 4.560 -21.217 1.00 50.03 96 TRP A O 1
#

pLDDT: mean 71.02, std 19.51, range [34.22, 97.19]

Foldseek 3Di:
DVVVVVVVVVVVVVVVVVVVVVPPDDDDDDDDDDDDDDDDPPPPPPVPQWDWDQDPVGDTDTGGPDDPADEDEDDPVVCVVVVHDHQYYVVGDGDD

Secondary structure (DSSP, 8-state):
-HHHHHHHHHHHHHHHHHHHHTT-------------------------SEEEEE-TTS-EEEEESS-S--EESS-HHHHHHTT---SEETT--B--